Protein AF-A0A2G1XQS3-F1 (afdb_monomer)

Organism: Streptomyces cinnamoneus (NCBI:txid53446)

Solvent-accessible surface area (backbone atoms only — not comparable to full-atom values): 3958 Å² total; per-residue (Å²): 110,92,57,60,57,70,72,43,43,75,66,63,66,51,55,77,92,69,58,42,71,73,54,44,55,50,48,52,50,50,43,58,50,46,77,70,42,91,63,59,82,74,35,50,64,55,38,52,51,46,54,60,57,62,54,76,76,75,72,78,70,84,126

Secondary structure (DSSP, 8-state):
-TTHHHHHHHHHT--GGG--HHHHHHHHHHHHHHTT-S-HHHHHHHHHHHHHHH---------

Foldseek 3Di:
DVPPCVVCVVLLPDDLVPCDPVSLVVLVVLLVVLVPDPPPPVSVVSNVSNVVSNDDPPPPDDD

Mean predicted aligned error: 6.3 Å

pLDDT: mean 82.45, std 12.77, range [50.69, 94.06]

Radius of gyration: 13.05 Å; Cα contacts (8 Å, |Δi|>4): 24; chains: 1; bounding box: 26×28×36 Å

Sequence (63 aa):
MEGADEAVSPILELAPENRINGIINSAMRVHKALSRSPLAPSGSELQERIEMFTRTPLRSLPR

Structure (mmCIF, N/CA/C/O backbone):
data_AF-A0A2G1XQS3-F1
#
_entry.id   AF-A0A2G1XQS3-F1
#
loop_
_atom_site.group_PDB
_atom_site.id
_atom_site.type_symbol
_atom_site.label_atom_id
_atom_site.label_alt_id
_atom_site.label_comp_id
_atom_site.label_asym_id
_atom_site.label_entity_id
_atom_site.label_seq_id
_atom_site.pdbx_PDB_ins_code
_atom_site.Cartn_x
_atom_site.Cartn_y
_atom_site.Cartn_z
_atom_site.occupancy
_atom_site.B_iso_or_equiv
_atom_site.auth_seq_id
_atom_site.auth_comp_id
_atom_site.auth_asym_id
_atom_site.auth_atom_id
_atom_site.pdbx_PDB_model_num
ATOM 1 N N . MET A 1 1 ? 4.104 -3.148 -14.483 1.00 60.31 1 MET A N 1
ATOM 2 C CA . MET A 1 1 ? 3.335 -2.893 -13.243 1.00 60.31 1 MET A CA 1
ATOM 3 C C . MET A 1 1 ? 1.846 -3.165 -13.413 1.00 60.31 1 MET A C 1
ATOM 5 O O . MET A 1 1 ? 1.152 -3.147 -12.406 1.00 60.31 1 MET A O 1
ATOM 9 N N . GLU A 1 2 ? 1.367 -3.484 -14.620 1.00 63.25 2 GLU A N 1
ATOM 10 C CA . GLU A 1 2 ? 0.025 -4.040 -14.837 1.00 63.25 2 GLU A CA 1
ATOM 11 C C . GLU A 1 2 ? -0.179 -5.250 -13.907 1.00 63.25 2 GLU A C 1
ATOM 13 O O . GLU A 1 2 ? 0.587 -6.210 -13.965 1.00 63.25 2 GLU A O 1
ATOM 18 N N . GLY A 1 3 ? -1.106 -5.141 -12.954 1.00 75.38 3 GLY A N 1
ATOM 19 C CA . GLY A 1 3 ? -1.424 -6.175 -11.962 1.00 75.38 3 GLY A CA 1
ATOM 20 C C . GLY A 1 3 ? -0.963 -5.899 -10.526 1.00 75.38 3 GLY A C 1
ATOM 21 O O . GLY A 1 3 ? -1.560 -6.430 -9.595 1.00 75.38 3 GLY A O 1
ATOM 22 N N . ALA A 1 4 ? 0.043 -5.044 -10.295 1.00 80.12 4 ALA A N 1
ATOM 23 C CA . ALA A 1 4 ? 0.434 -4.691 -8.922 1.00 80.12 4 ALA A CA 1
ATOM 24 C C . ALA A 1 4 ? -0.651 -3.857 -8.227 1.00 80.12 4 ALA A C 1
ATOM 26 O O . ALA A 1 4 ? -0.920 -4.062 -7.048 1.00 80.12 4 ALA A O 1
ATOM 27 N N . ASP A 1 5 ? -1.276 -2.952 -8.979 1.00 83.31 5 ASP A N 1
ATOM 28 C CA . ASP A 1 5 ? -2.367 -2.100 -8.512 1.00 83.31 5 ASP A CA 1
ATOM 29 C C . ASP A 1 5 ? -3.641 -2.911 -8.214 1.00 83.31 5 ASP A C 1
ATOM 31 O O . ASP A 1 5 ? -4.183 -2.848 -7.111 1.00 83.31 5 ASP A O 1
ATOM 35 N N . GLU A 1 6 ? -4.040 -3.781 -9.146 1.00 85.88 6 GLU A N 1
ATOM 36 C CA . GLU A 1 6 ? -5.184 -4.688 -8.982 1.00 85.88 6 GLU A CA 1
ATOM 37 C C . GLU A 1 6 ? -5.013 -5.622 -7.778 1.00 85.88 6 GLU A C 1
ATOM 39 O O . GLU A 1 6 ? -5.949 -5.826 -7.005 1.00 85.88 6 GLU A O 1
ATOM 44 N N . ALA A 1 7 ? -3.802 -6.149 -7.570 1.00 87.88 7 ALA A N 1
ATOM 45 C CA . ALA A 1 7 ? -3.515 -7.056 -6.464 1.00 87.88 7 ALA A CA 1
ATOM 46 C C . ALA A 1 7 ? -3.644 -6.387 -5.086 1.00 87.88 7 ALA A C 1
ATOM 48 O O . ALA A 1 7 ? -3.984 -7.057 -4.109 1.00 87.88 7 ALA A O 1
ATOM 49 N N . VAL A 1 8 ? -3.356 -5.085 -4.985 1.00 88.44 8 VAL A N 1
ATOM 50 C CA . VAL A 1 8 ? -3.370 -4.359 -3.704 1.00 88.44 8 VAL A CA 1
ATOM 51 C C . VAL A 1 8 ? -4.630 -3.521 -3.490 1.00 88.44 8 VAL A C 1
ATOM 53 O O . VAL A 1 8 ? -4.896 -3.155 -2.344 1.00 88.44 8 VAL A O 1
ATOM 56 N N . SER A 1 9 ? -5.439 -3.264 -4.526 1.00 90.44 9 SER A N 1
ATOM 57 C CA . SER A 1 9 ? -6.661 -2.447 -4.428 1.00 90.44 9 SER A CA 1
ATOM 58 C C . SER A 1 9 ? -7.607 -2.869 -3.295 1.00 90.44 9 SER A C 1
ATOM 60 O O . SER A 1 9 ? -7.960 -2.003 -2.492 1.00 90.44 9 SER A O 1
ATOM 62 N N . PRO A 1 10 ? -7.923 -4.170 -3.097 1.00 92.50 10 PRO A N 1
ATOM 63 C CA . PRO A 1 10 ? -8.823 -4.590 -2.018 1.00 92.50 10 PRO A CA 1
ATOM 64 C C . PRO A 1 10 ? -8.322 -4.208 -0.618 1.00 92.50 10 PRO A C 1
ATOM 66 O O . PRO A 1 10 ? -9.110 -3.994 0.300 1.00 92.50 10 PRO A O 1
ATOM 69 N N . ILE A 1 11 ? -6.999 -4.117 -0.441 1.00 92.75 11 ILE A N 1
ATOM 70 C CA . ILE A 1 11 ? -6.378 -3.695 0.819 1.00 92.75 11 ILE A CA 1
ATOM 71 C C . ILE A 1 11 ? -6.468 -2.173 0.965 1.00 92.75 11 ILE A C 1
ATOM 73 O O . ILE A 1 11 ? -6.783 -1.679 2.047 1.00 92.75 11 ILE A O 1
ATOM 77 N N . LEU A 1 12 ? -6.199 -1.426 -0.110 1.00 92.94 12 LEU A N 1
ATOM 78 C CA . LEU A 1 12 ? -6.216 0.041 -0.096 1.00 92.94 12 LEU A CA 1
ATOM 79 C C . LEU A 1 12 ? -7.630 0.623 0.065 1.00 92.94 12 LEU A C 1
ATOM 81 O O . LEU A 1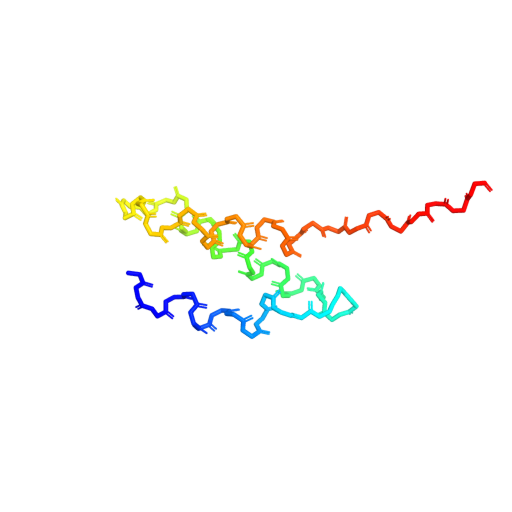 12 ? -7.781 1.765 0.497 1.00 92.94 12 LEU A O 1
ATOM 85 N N . GLU A 1 13 ? -8.657 -0.172 -0.220 1.00 93.56 13 GLU A N 1
ATOM 86 C CA . GLU A 1 13 ? -10.071 0.168 -0.034 1.00 93.56 13 GLU A CA 1
ATOM 87 C C . GLU A 1 13 ? -10.587 -0.091 1.391 1.00 93.56 13 GLU A C 1
ATOM 89 O O . GLU A 1 13 ? -11.717 0.278 1.716 1.00 93.56 13 GLU A O 1
ATOM 94 N N . LEU A 1 14 ? -9.774 -0.679 2.281 1.00 93.06 14 LEU A N 1
ATOM 95 C CA . LEU A 1 14 ? -10.192 -0.923 3.660 1.00 93.06 14 LEU A CA 1
ATOM 96 C C . LEU A 1 14 ? -10.569 0.384 4.373 1.00 93.06 14 LEU A C 1
ATOM 98 O O . LEU A 1 14 ? -9.832 1.382 4.361 1.00 93.06 14 LEU A O 1
ATOM 102 N N . ALA A 1 15 ? -11.702 0.337 5.076 1.00 90.50 15 ALA A N 1
ATOM 103 C CA . ALA A 1 15 ? -12.130 1.402 5.972 1.00 90.50 15 ALA A CA 1
ATOM 104 C C . ALA A 1 15 ? -11.068 1.654 7.068 1.00 90.50 15 ALA A C 1
ATOM 106 O O . ALA A 1 15 ? -10.400 0.698 7.480 1.00 90.50 15 ALA A O 1
ATOM 107 N N . PRO A 1 16 ? -10.875 2.904 7.539 1.00 87.44 16 PRO A N 1
ATOM 108 C CA . PRO A 1 16 ? -9.826 3.260 8.503 1.00 87.44 16 PRO A CA 1
ATOM 109 C C . PRO A 1 16 ? -9.749 2.356 9.742 1.00 87.44 16 PRO A C 1
ATOM 111 O O . PRO A 1 16 ? -8.657 2.004 10.178 1.00 87.44 16 PRO A O 1
ATOM 114 N N . GLU A 1 17 ? -10.891 1.930 10.274 1.00 88.12 17 GLU A N 1
ATOM 115 C CA . GLU A 1 17 ? -11.019 1.021 11.418 1.00 88.12 17 GLU A CA 1
ATOM 116 C C . GLU A 1 17 ? -10.395 -0.365 11.191 1.00 88.12 17 GLU A C 1
ATOM 118 O O . GLU A 1 17 ? -9.965 -1.008 12.146 1.00 88.12 17 GLU A O 1
ATOM 123 N N . ASN A 1 18 ? -10.280 -0.799 9.934 1.00 91.31 18 ASN A N 1
ATOM 124 C CA . ASN A 1 18 ? -9.694 -2.082 9.549 1.00 91.31 18 ASN A CA 1
ATOM 125 C C . ASN A 1 18 ? -8.214 -1.961 9.159 1.00 91.31 18 ASN A C 1
ATOM 127 O O . ASN A 1 18 ? -7.561 -2.969 8.890 1.00 91.31 18 ASN A O 1
ATOM 131 N N . ARG A 1 19 ? -7.645 -0.748 9.153 1.00 91.00 19 ARG A N 1
ATOM 132 C CA . ARG A 1 19 ? -6.235 -0.493 8.812 1.00 91.00 19 ARG A CA 1
ATOM 133 C C . ARG A 1 19 ? -5.321 -0.737 10.009 1.00 91.00 19 ARG A C 1
ATOM 135 O O . ARG A 1 19 ? -4.619 0.151 10.488 1.00 91.00 19 ARG A O 1
ATOM 142 N N . ILE A 1 20 ? -5.340 -1.964 10.518 1.00 91.19 20 ILE A N 1
ATOM 143 C CA . ILE A 1 20 ? -4.524 -2.357 11.668 1.00 91.19 20 ILE A CA 1
ATOM 144 C C . ILE A 1 20 ? -3.024 -2.239 11.357 1.00 91.19 20 ILE A C 1
ATOM 146 O O . ILE A 1 20 ? -2.594 -2.306 10.203 1.00 91.19 20 ILE A O 1
ATOM 150 N N . ASN A 1 21 ? -2.205 -2.145 12.407 1.00 89.88 21 ASN A N 1
ATOM 151 C CA . ASN A 1 21 ? -0.761 -1.915 12.300 1.00 89.88 21 ASN A CA 1
ATOM 152 C C . ASN A 1 21 ? -0.047 -2.877 11.324 1.00 89.88 21 ASN A C 1
ATOM 154 O O . ASN A 1 21 ? 0.831 -2.465 10.568 1.00 89.88 21 ASN A O 1
ATOM 158 N N . GLY A 1 22 ? -0.430 -4.158 11.297 1.00 93.56 22 GLY A N 1
ATOM 159 C CA . GLY A 1 22 ? 0.161 -5.141 10.380 1.00 93.56 22 GLY A CA 1
ATOM 160 C C . GLY A 1 22 ? -0.098 -4.841 8.897 1.00 93.56 22 GLY A C 1
ATOM 161 O O . GLY A 1 22 ? 0.792 -5.026 8.062 1.00 93.56 22 GLY A O 1
ATOM 162 N N . ILE A 1 23 ? -1.286 -4.327 8.572 1.00 93.06 23 ILE A N 1
ATOM 163 C CA . ILE A 1 23 ? -1.678 -3.957 7.207 1.00 93.06 23 ILE A CA 1
ATOM 164 C C . ILE A 1 23 ? -0.942 -2.685 6.784 1.00 93.06 23 ILE A C 1
ATOM 166 O O . ILE A 1 23 ?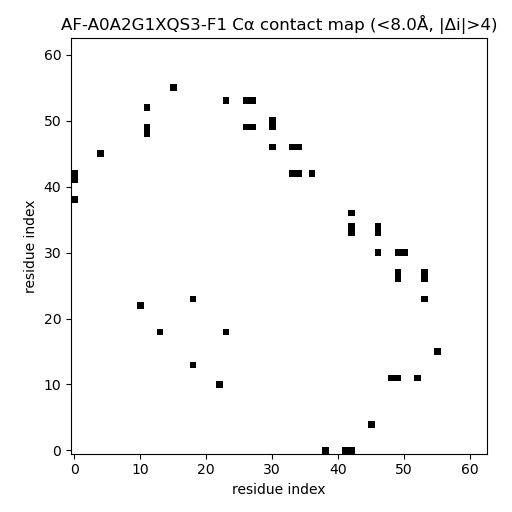 -0.326 -2.667 5.720 1.00 93.06 23 ILE A O 1
ATOM 170 N N . ILE A 1 24 ? -0.904 -1.672 7.655 1.00 93.31 24 ILE A N 1
ATOM 171 C CA . ILE A 1 24 ? -0.164 -0.423 7.415 1.00 93.31 24 ILE A CA 1
ATOM 172 C C . ILE A 1 24 ? 1.315 -0.702 7.129 1.00 93.31 24 ILE A C 1
ATOM 174 O O . ILE A 1 24 ? 1.842 -0.270 6.106 1.00 93.31 24 ILE A O 1
ATOM 178 N N . ASN A 1 25 ? 1.983 -1.487 7.979 1.00 94.06 25 ASN A N 1
ATOM 179 C CA . ASN A 1 25 ? 3.395 -1.825 7.775 1.00 94.06 25 ASN A CA 1
ATOM 180 C C . ASN A 1 25 ? 3.631 -2.609 6.478 1.00 94.06 25 ASN A C 1
ATOM 182 O O . ASN A 1 25 ? 4.667 -2.454 5.831 1.00 94.06 25 ASN A O 1
ATOM 186 N N . SER A 1 26 ? 2.680 -3.452 6.076 1.00 93.38 26 SER A N 1
ATOM 187 C CA . SER A 1 26 ? 2.773 -4.196 4.819 1.00 93.38 26 SER A CA 1
ATOM 188 C C . SER A 1 26 ? 2.629 -3.278 3.605 1.00 93.38 26 SER A C 1
ATOM 190 O O . SER A 1 26 ? 3.463 -3.359 2.706 1.00 93.38 26 SER A O 1
ATOM 192 N N . ALA A 1 27 ? 1.678 -2.341 3.623 1.00 93.00 27 ALA A N 1
ATOM 193 C CA . ALA A 1 27 ? 1.538 -1.321 2.584 1.00 93.00 27 ALA A CA 1
ATOM 194 C C . ALA A 1 27 ? 2.801 -0.442 2.474 1.00 93.00 27 ALA A C 1
ATOM 196 O O . ALA A 1 27 ? 3.325 -0.239 1.380 1.00 93.00 27 ALA A O 1
ATOM 197 N N . MET A 1 28 ? 3.382 -0.026 3.605 1.00 92.56 28 MET A N 1
ATOM 198 C CA . MET A 1 28 ? 4.639 0.740 3.624 1.00 92.56 28 MET A CA 1
ATOM 199 C C . MET A 1 28 ? 5.829 -0.027 3.027 1.00 92.56 28 MET A C 1
ATOM 201 O O . MET A 1 28 ? 6.717 0.574 2.419 1.00 92.56 28 MET A O 1
ATOM 205 N N . ARG A 1 29 ? 5.864 -1.363 3.148 1.00 92.31 29 ARG A N 1
ATOM 206 C CA . ARG A 1 29 ? 6.882 -2.187 2.471 1.00 92.31 29 ARG A CA 1
ATOM 207 C C . ARG A 1 29 ? 6.721 -2.157 0.952 1.00 92.31 29 ARG A C 1
ATOM 209 O O . ARG A 1 29 ? 7.732 -2.082 0.257 1.00 92.31 29 ARG A O 1
ATOM 216 N N . VAL A 1 30 ? 5.485 -2.166 0.450 1.00 90.06 30 VAL A N 1
ATOM 217 C CA . VAL A 1 30 ? 5.196 -2.026 -0.986 1.00 90.06 30 VAL A CA 1
ATOM 218 C C . VAL A 1 30 ? 5.628 -0.645 -1.481 1.00 90.06 30 VAL A C 1
ATOM 220 O O . VAL A 1 30 ? 6.380 -0.567 -2.447 1.00 90.06 30 VAL A O 1
ATOM 223 N N . HIS A 1 31 ? 5.280 0.434 -0.773 1.00 91.06 31 HIS A N 1
ATOM 224 C CA . HIS A 1 31 ? 5.735 1.796 -1.104 1.00 91.06 31 HIS A CA 1
ATOM 225 C C . HIS A 1 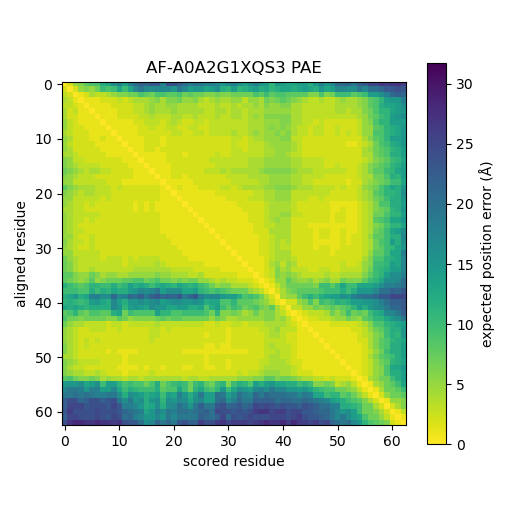31 ? 7.266 1.903 -1.189 1.00 91.06 31 HIS A C 1
ATOM 227 O O . HIS A 1 31 ? 7.819 2.410 -2.169 1.00 91.06 31 HIS A O 1
ATOM 233 N N . LYS A 1 32 ? 7.983 1.321 -0.219 1.00 90.12 32 LYS A N 1
ATOM 234 C CA . LYS A 1 32 ? 9.454 1.270 -0.229 1.00 90.12 32 LYS A CA 1
ATOM 235 C C . LYS A 1 32 ? 10.023 0.481 -1.415 1.00 90.12 32 LYS A C 1
ATOM 237 O O . LYS A 1 32 ? 11.101 0.812 -1.904 1.00 90.12 32 LYS A O 1
ATOM 242 N N . ALA A 1 33 ? 9.343 -0.574 -1.858 1.00 88.31 33 ALA A N 1
ATOM 243 C CA . ALA A 1 33 ? 9.755 -1.337 -3.033 1.00 88.31 33 ALA A CA 1
ATOM 244 C C . ALA A 1 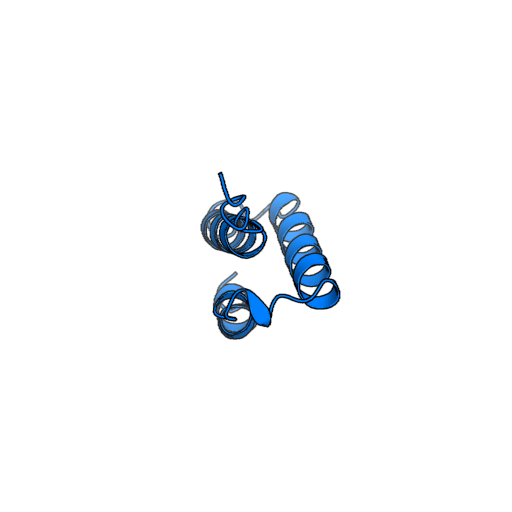33 ? 9.520 -0.538 -4.325 1.00 88.31 33 ALA A C 1
ATOM 246 O O . ALA A 1 33 ? 10.406 -0.478 -5.175 1.00 88.31 33 ALA A O 1
ATOM 247 N N . LEU A 1 34 ? 8.370 0.134 -4.437 1.00 86.00 34 LEU A N 1
ATOM 248 C CA . LEU A 1 34 ? 8.037 0.983 -5.581 1.00 86.00 34 LEU A CA 1
ATOM 249 C C . LEU A 1 34 ? 9.014 2.156 -5.715 1.00 86.00 34 LEU A C 1
ATOM 251 O O . LEU A 1 34 ? 9.479 2.423 -6.815 1.00 86.00 34 LEU A O 1
ATOM 255 N N . SER A 1 35 ? 9.368 2.825 -4.613 1.00 85.19 35 SER A N 1
ATOM 256 C CA . SER A 1 35 ? 10.282 3.987 -4.624 1.00 85.19 35 SER A CA 1
ATOM 257 C C . SER A 1 35 ? 11.719 3.651 -5.030 1.00 85.19 35 SER A C 1
ATOM 259 O O . SER A 1 35 ? 12.496 4.539 -5.365 1.00 85.19 35 SER A O 1
ATOM 261 N N . ARG A 1 36 ? 12.084 2.365 -5.016 1.00 85.88 36 ARG A N 1
ATOM 262 C CA . ARG A 1 36 ? 13.393 1.862 -5.457 1.00 85.88 36 ARG A CA 1
ATOM 263 C C . ARG A 1 36 ? 13.350 1.230 -6.848 1.00 85.88 36 ARG A C 1
ATOM 265 O O . ARG A 1 36 ? 14.392 0.813 -7.348 1.00 85.88 36 ARG A O 1
ATOM 272 N N . SER A 1 37 ? 12.167 1.114 -7.449 1.00 80.69 37 SER A N 1
ATOM 273 C CA . SER A 1 37 ? 11.991 0.479 -8.751 1.00 80.69 37 SER A CA 1
ATOM 274 C C . SER A 1 37 ? 12.384 1.440 -9.879 1.00 80.69 37 SER A C 1
ATOM 276 O O . SER A 1 37 ? 11.920 2.579 -9.887 1.00 80.69 37 SER A O 1
ATOM 278 N N . PRO A 1 38 ? 13.168 1.001 -10.880 1.00 73.19 38 PRO A N 1
ATOM 279 C CA . PRO A 1 38 ? 13.494 1.816 -12.054 1.00 73.19 38 PRO A CA 1
ATOM 280 C C . PRO A 1 38 ? 12.296 2.020 -13.005 1.00 73.19 38 PRO A C 1
ATOM 282 O O . PRO A 1 38 ? 12.394 2.757 -13.983 1.00 73.19 38 PRO A O 1
ATOM 285 N N . LEU A 1 39 ? 11.154 1.377 -12.735 1.00 67.50 39 LEU A N 1
ATOM 286 C CA . LEU A 1 39 ? 9.916 1.493 -13.508 1.00 67.50 39 LEU A CA 1
ATOM 287 C C . LEU A 1 39 ? 9.105 2.706 -13.012 1.00 67.50 39 LEU A C 1
ATOM 289 O O . LEU A 1 39 ? 8.098 2.559 -12.323 1.00 67.50 39 LEU A O 1
ATOM 293 N N . ALA A 1 40 ? 9.604 3.905 -13.320 1.00 61.09 40 ALA A N 1
ATOM 294 C CA . ALA A 1 40 ? 9.184 5.168 -12.707 1.00 61.09 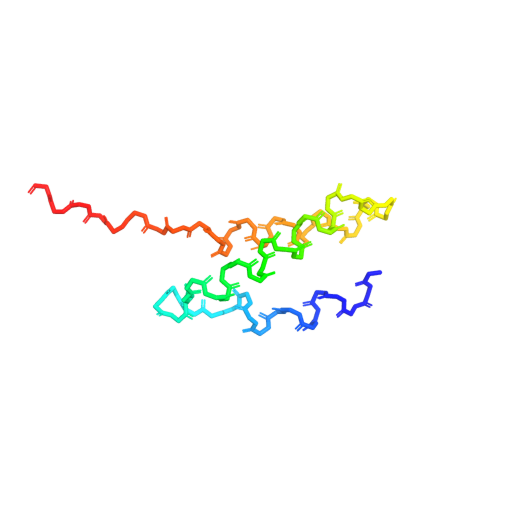40 ALA A CA 1
ATOM 295 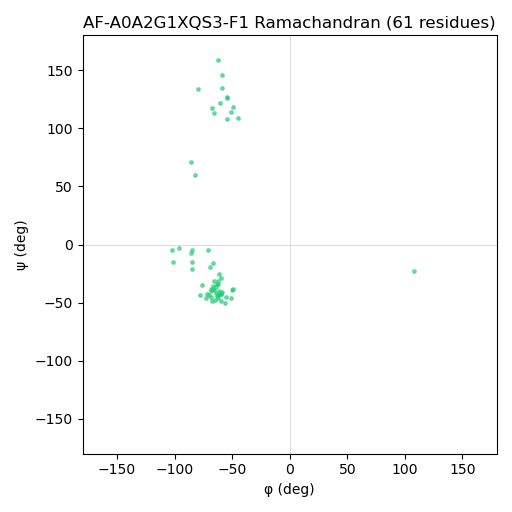C C . ALA A 1 40 ? 7.750 5.665 -13.026 1.00 61.09 40 ALA A C 1
ATOM 297 O O . ALA A 1 40 ? 7.102 6.141 -12.098 1.00 61.09 40 ALA A O 1
ATOM 298 N N . PRO A 1 41 ? 7.198 5.570 -14.257 1.00 61.97 41 PRO A N 1
ATOM 299 C CA . PRO A 1 41 ? 5.918 6.228 -14.553 1.00 61.97 41 PRO A CA 1
ATOM 300 C C . PRO A 1 41 ? 4.699 5.494 -13.982 1.00 61.97 41 PRO A C 1
ATOM 302 O O . PRO A 1 41 ? 3.734 6.123 -13.578 1.00 61.97 41 PRO A O 1
ATOM 305 N N . SER A 1 42 ? 4.728 4.158 -13.937 1.00 62.47 42 SER A N 1
ATOM 306 C CA . SER A 1 42 ? 3.589 3.356 -13.460 1.00 62.47 4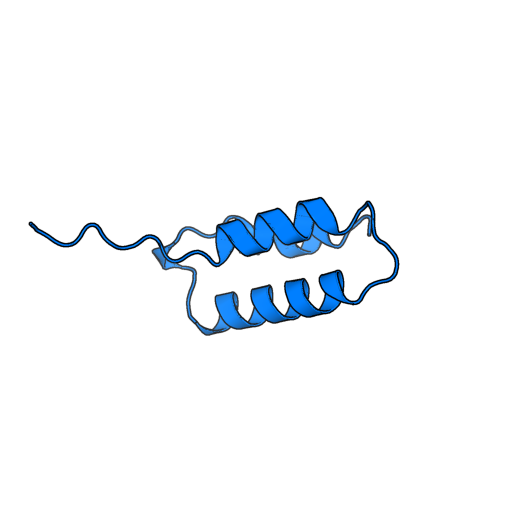2 SER A CA 1
ATOM 307 C C . SER A 1 42 ? 3.556 3.191 -11.938 1.00 62.47 42 SER A C 1
ATOM 309 O O . SER A 1 42 ? 2.557 2.740 -11.390 1.00 62.47 42 SER A O 1
ATOM 311 N N . GLY A 1 43 ? 4.661 3.498 -11.251 1.00 68.31 43 GLY A N 1
ATOM 312 C CA . GLY A 1 43 ? 4.773 3.336 -9.802 1.00 68.31 43 GLY A CA 1
ATOM 313 C C . GLY A 1 43 ? 4.240 4.518 -9.003 1.00 68.31 43 GLY A C 1
ATOM 314 O O . GLY A 1 43 ? 3.930 4.334 -7.829 1.00 68.31 43 GLY A O 1
ATOM 315 N N . SER A 1 44 ? 4.132 5.702 -9.613 1.00 80.50 44 SER A N 1
ATOM 316 C CA . SER A 1 44 ? 3.771 6.938 -8.910 1.00 80.50 44 SER A CA 1
ATOM 317 C C . SER A 1 44 ? 2.326 6.931 -8.416 1.00 80.50 44 SER A C 1
ATOM 319 O O . SER A 1 44 ? 2.087 7.218 -7.250 1.00 80.50 44 SER A O 1
ATOM 321 N N . GLU A 1 45 ? 1.368 6.514 -9.246 1.00 86.62 45 GLU A N 1
ATOM 322 C CA . GLU A 1 45 ? -0.049 6.470 -8.856 1.00 86.62 45 GLU A CA 1
ATOM 323 C C . GLU A 1 45 ? -0.282 5.504 -7.685 1.00 86.62 45 GLU A C 1
ATOM 325 O O . GLU A 1 45 ? -0.909 5.846 -6.681 1.00 86.62 45 GLU A O 1
ATOM 330 N N . LEU A 1 46 ? 0.301 4.306 -7.758 1.00 87.88 46 LEU A N 1
ATOM 331 C CA . LEU A 1 46 ? 0.186 3.337 -6.674 1.00 87.88 46 LEU A CA 1
ATOM 332 C C . LEU A 1 46 ? 0.901 3.813 -5.394 1.00 87.88 46 LEU A C 1
ATOM 334 O O . LEU A 1 46 ? 0.414 3.569 -4.288 1.00 87.88 46 LEU A O 1
ATOM 338 N N . GLN A 1 47 ? 2.032 4.516 -5.514 1.00 90.38 47 GLN A N 1
ATOM 339 C CA . GLN A 1 47 ? 2.688 5.144 -4.362 1.00 90.38 47 GLN A CA 1
ATOM 340 C C . GLN A 1 47 ? 1.770 6.161 -3.681 1.00 90.38 47 GLN A C 1
ATOM 342 O O . GLN A 1 47 ? 1.585 6.075 -2.467 1.00 90.38 47 GLN A O 1
ATOM 347 N N . GLU A 1 48 ? 1.152 7.062 -4.445 1.00 90.56 48 GLU A N 1
ATOM 348 C CA . GLU A 1 48 ? 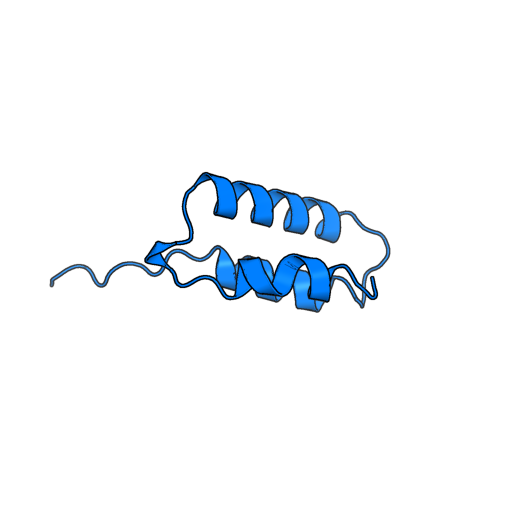0.231 8.079 -3.923 1.00 90.56 48 GLU A CA 1
ATOM 349 C C . GLU A 1 48 ? -0.969 7.448 -3.206 1.00 90.56 48 GLU A C 1
ATOM 351 O O . GLU A 1 48 ? -1.342 7.866 -2.103 1.00 90.56 48 GLU A O 1
ATOM 356 N N . ARG A 1 49 ? -1.543 6.381 -3.776 1.00 92.12 49 ARG A N 1
ATOM 357 C CA . ARG A 1 49 ? -2.633 5.630 -3.136 1.00 92.12 49 ARG A CA 1
ATOM 358 C C . ARG A 1 49 ? -2.200 5.011 -1.806 1.00 92.12 49 ARG A C 1
ATOM 360 O O . ARG A 1 49 ? -2.946 5.088 -0.827 1.00 92.12 49 ARG A O 1
ATOM 367 N N . ILE A 1 50 ? -0.998 4.432 -1.734 1.00 93.12 50 ILE A N 1
ATOM 368 C CA . ILE A 1 50 ? -0.458 3.873 -0.483 1.00 93.12 50 ILE A CA 1
ATOM 369 C C . ILE A 1 50 ? -0.204 4.979 0.551 1.00 93.12 50 ILE A C 1
ATOM 371 O O . ILE A 1 50 ? -0.494 4.797 1.737 1.00 93.12 50 ILE A O 1
ATOM 375 N N . GLU A 1 51 ? 0.293 6.140 0.132 1.00 92.75 51 GLU A N 1
ATOM 376 C CA . GLU A 1 51 ? 0.487 7.288 1.023 1.00 92.75 51 GLU A CA 1
ATOM 377 C C . GLU A 1 51 ? -0.840 7.784 1.593 1.00 92.75 51 GLU A C 1
ATOM 379 O O . GLU A 1 51 ? -0.951 8.018 2.796 1.00 92.75 51 GLU A O 1
ATOM 384 N N . MET A 1 52 ? -1.878 7.893 0.763 1.00 92.00 52 MET A N 1
ATOM 385 C CA . MET A 1 52 ? -3.208 8.278 1.228 1.00 92.00 52 MET A CA 1
ATOM 386 C C . MET A 1 52 ? -3.803 7.235 2.182 1.00 92.00 52 MET A C 1
ATOM 388 O O . MET A 1 52 ? -4.376 7.593 3.211 1.00 92.00 52 MET A O 1
ATOM 392 N N . PHE A 1 53 ? -3.634 5.948 1.878 1.00 91.56 53 PHE A N 1
ATOM 393 C CA . PHE A 1 53 ? -4.107 4.847 2.713 1.00 91.56 53 PHE A CA 1
ATOM 394 C C . PHE A 1 53 ? -3.461 4.830 4.108 1.00 91.56 53 PHE A C 1
ATOM 396 O O . PHE A 1 53 ? -4.144 4.578 5.106 1.00 91.56 53 PHE A O 1
ATOM 403 N N . THR A 1 54 ? -2.159 5.114 4.184 1.00 90.06 54 THR A N 1
ATOM 404 C CA . THR A 1 54 ? -1.364 5.036 5.423 1.00 90.06 54 THR A CA 1
ATOM 405 C C . THR A 1 54 ? -1.422 6.294 6.286 1.00 90.06 54 THR A C 1
ATOM 407 O O . THR A 1 54 ? -0.965 6.273 7.430 1.00 90.06 54 THR A O 1
ATOM 410 N N . ARG A 1 55 ? -2.041 7.376 5.800 1.00 87.75 55 ARG A N 1
ATOM 411 C CA . ARG A 1 55 ? -2.364 8.536 6.635 1.00 87.75 55 ARG A CA 1
ATOM 412 C C . ARG A 1 55 ? -3.404 8.142 7.679 1.00 87.75 55 ARG A C 1
ATOM 414 O O . ARG A 1 55 ? -4.561 7.889 7.355 1.00 87.75 55 ARG A O 1
ATOM 421 N N . THR A 1 56 ? -3.004 8.154 8.946 1.00 67.38 56 THR A N 1
ATOM 422 C CA . THR A 1 56 ? -3.943 8.124 10.070 1.00 67.38 56 THR A CA 1
ATOM 423 C C . THR A 1 56 ? -4.714 9.443 10.077 1.00 67.38 56 THR A C 1
ATOM 425 O O . THR A 1 56 ? -4.090 10.492 10.269 1.00 67.38 56 THR A O 1
ATOM 428 N N . PRO A 1 57 ? -6.047 9.447 9.895 1.00 63.09 57 PRO A N 1
ATOM 429 C CA . PRO A 1 57 ? -6.826 10.641 10.164 1.00 63.09 57 PRO A CA 1
ATOM 430 C C . PRO A 1 57 ? -6.617 10.968 11.639 1.00 63.09 57 PRO A C 1
ATOM 432 O O . PRO A 1 57 ? -6.882 10.126 12.501 1.00 63.09 57 PRO A O 1
ATOM 435 N N . LEU A 1 58 ? -6.117 12.166 11.944 1.00 56.56 58 LEU A N 1
ATOM 436 C CA . LEU A 1 58 ? -6.194 12.681 13.304 1.00 56.56 58 LEU A CA 1
ATOM 437 C C . LEU A 1 58 ? -7.679 12.618 13.668 1.00 56.56 58 LEU A C 1
ATOM 439 O O . LEU A 1 58 ? -8.471 13.367 13.096 1.00 56.56 58 LEU A O 1
ATOM 443 N N . ARG A 1 59 ? -8.082 11.692 14.556 1.00 57.03 59 ARG A N 1
ATOM 444 C CA . ARG A 1 59 ? -9.393 11.796 15.205 1.00 57.03 59 ARG A CA 1
ATOM 445 C C . ARG A 1 59 ? -9.442 13.226 15.701 1.00 57.03 59 ARG A C 1
ATOM 447 O O . ARG A 1 59 ? -8.551 13.611 16.456 1.00 57.03 59 ARG A O 1
ATOM 454 N N . SER A 1 60 ? -10.399 14.004 15.201 1.00 55.16 60 SER A N 1
ATOM 455 C CA . SER A 1 60 ? -10.626 15.372 15.644 1.00 55.16 60 SER A CA 1
ATOM 456 C C . SER A 1 60 ? -10.560 15.357 17.165 1.00 55.16 60 SER A C 1
ATOM 458 O O . SER A 1 60 ? -11.414 14.734 17.802 1.00 55.16 60 SER A O 1
ATOM 460 N N . LEU A 1 61 ? -9.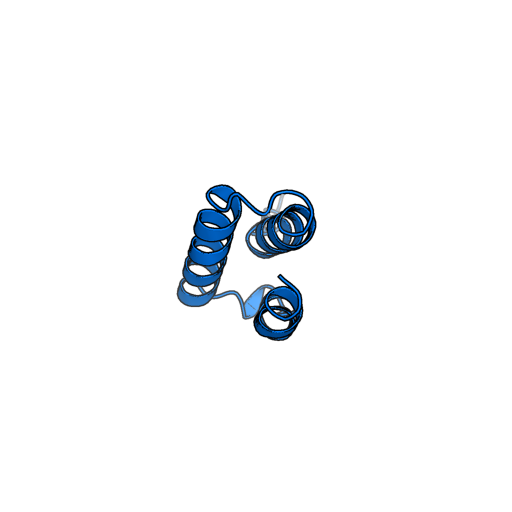490 15.923 17.728 1.00 50.69 61 LEU A N 1
ATOM 461 C CA . LEU A 1 61 ? -9.362 16.056 19.170 1.00 50.69 61 LEU A CA 1
ATOM 462 C C . LEU A 1 61 ? -10.631 16.785 19.628 1.00 50.69 61 LEU A C 1
ATOM 464 O O . LEU A 1 61 ? -10.965 17.810 19.021 1.00 50.69 61 LEU A O 1
ATOM 468 N N . PRO A 1 62 ? -11.381 16.251 20.609 1.00 61.03 62 PRO A N 1
ATOM 469 C CA . PRO A 1 62 ? -12.447 17.030 21.211 1.00 61.03 62 PRO A CA 1
ATOM 470 C C . PRO A 1 62 ? -11.821 18.344 21.688 1.00 61.03 62 PRO A C 1
ATOM 472 O O . PRO A 1 62 ? -10.769 18.320 22.332 1.00 61.03 62 PRO A O 1
ATOM 475 N N . ARG A 1 63 ? -12.398 19.465 21.244 1.00 62.03 63 ARG A N 1
ATOM 476 C CA . ARG A 1 63 ? -11.940 20.808 21.617 1.00 62.03 63 ARG A CA 1
ATOM 477 C C . ARG A 1 63 ? -12.130 21.035 23.107 1.00 62.03 63 ARG A C 1
ATOM 479 O O . ARG A 1 63 ? -13.157 20.550 23.631 1.00 62.03 63 ARG A O 1
#

Nearest PDB structures (foldseek):
  2mpk-assembly1_A  TM=5.697E-01  e=3.508E+00  Saprolegnia monoica
  7e7l-assembly2_B  TM=6.055E-01  e=7.757E+00  Tractidigestivibacter scatoligenes